Protein AF-X1BPR6-F1 (afdb_monomer_lite)

Secondary structure (DSSP, 8-state):
---HHHHHHHHHHHHHHS-HHHHHHHHHHHHHHHHHHHH-S-HHHHHHHHHHHHHTTHHHHHHTT-HHHHHHHHHHHH-TT--GGGT-

Organism: NCBI:txid412755

InterPro domains:
  IPR042518 Precorrin-2 dehydrogenase, C-terminal helical domain [G3DSA:1.10.8.610] (3-76)

Structure (mmCIF, N/CA/C/O backbone):
data_AF-X1BPR6-F1
#
_entry.id   AF-X1BPR6-F1
#
loop_
_atom_site.group_PDB
_atom_site.id
_atom_site.type_symbol
_atom_site.label_atom_id
_atom_site.label_alt_id
_atom_site.label_comp_id
_atom_site.label_asym_id
_atom_site.label_entity_id
_atom_site.label_seq_id
_atom_site.pdbx_PDB_ins_code
_atom_site.Cartn_x
_atom_site.Cartn_y
_atom_site.Cartn_z
_atom_site.occupancy
_atom_site.B_iso_or_equiv
_atom_site.auth_seq_id
_atom_site.auth_comp_id
_atom_site.auth_asym_id
_atom_site.auth_atom_id
_atom_site.pdbx_PDB_model_num
ATOM 1 N N . GLY A 1 1 ? 13.071 11.372 2.122 1.00 46.06 1 GLY A N 1
ATOM 2 C CA . GLY A 1 1 ? 12.175 12.524 1.855 1.00 46.06 1 GLY A CA 1
ATOM 3 C C . GLY A 1 1 ? 11.274 12.184 0.682 1.00 46.06 1 GLY A C 1
ATOM 4 O O . GLY A 1 1 ? 11.705 11.429 -0.167 1.00 46.06 1 GLY A O 1
ATOM 5 N N 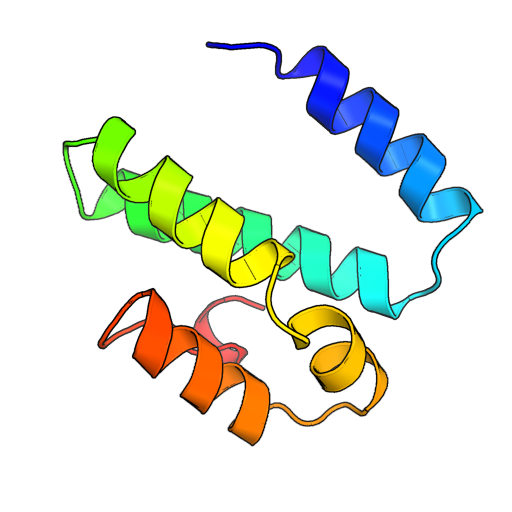. LYS A 1 2 ? 10.008 12.593 0.581 1.00 36.47 2 LYS A N 1
ATOM 6 C CA . LYS A 1 2 ? 9.299 13.759 1.127 1.00 36.47 2 LYS A CA 1
ATOM 7 C C . LYS A 1 2 ? 8.118 13.309 2.017 1.00 36.47 2 LYS A C 1
ATOM 9 O O . LYS A 1 2 ? 7.328 12.469 1.609 1.00 36.47 2 LYS A O 1
ATOM 14 N N . SER A 1 3 ? 8.063 13.851 3.233 1.00 35.53 3 SER A N 1
ATOM 15 C CA . SER A 1 3 ? 6.960 13.797 4.217 1.00 35.53 3 SER A CA 1
ATOM 16 C C . SER A 1 3 ? 6.525 12.434 4.809 1.00 35.53 3 SER A C 1
ATOM 18 O O . SER A 1 3 ? 5.358 12.059 4.702 1.00 35.53 3 SER A O 1
ATOM 20 N N . PRO A 1 4 ? 7.402 11.722 5.551 1.00 48.31 4 PRO A N 1
ATOM 21 C CA . PRO A 1 4 ? 7.009 10.558 6.364 1.00 48.31 4 PRO A CA 1
ATOM 22 C C . PRO A 1 4 ? 5.945 10.875 7.437 1.00 48.31 4 PRO A C 1
ATOM 24 O O . PRO A 1 4 ? 5.137 10.013 7.775 1.00 48.31 4 PRO A O 1
ATOM 27 N N . ALA A 1 5 ? 5.886 12.119 7.923 1.00 44.81 5 ALA A N 1
ATOM 28 C CA . ALA A 1 5 ? 4.866 12.571 8.871 1.00 44.81 5 ALA A CA 1
ATOM 29 C C . ALA A 1 5 ? 3.450 12.597 8.262 1.00 44.81 5 ALA A C 1
ATOM 31 O O . ALA A 1 5 ? 2.481 12.290 8.950 1.00 44.81 5 ALA A O 1
ATOM 32 N N . LEU A 1 6 ? 3.332 12.889 6.962 1.00 36.69 6 LEU A N 1
ATOM 33 C CA . LEU A 1 6 ? 2.048 12.984 6.259 1.00 36.69 6 LEU A CA 1
ATOM 34 C C . LEU A 1 6 ? 1.479 11.594 5.948 1.00 36.69 6 LEU A C 1
ATOM 36 O O . LEU A 1 6 ? 0.284 11.372 6.098 1.00 36.69 6 LEU A O 1
ATOM 40 N N . ALA A 1 7 ? 2.348 10.625 5.644 1.00 50.47 7 ALA A N 1
ATOM 41 C CA . ALA A 1 7 ? 1.967 9.218 5.518 1.00 50.47 7 ALA A CA 1
ATOM 42 C C . ALA A 1 7 ? 1.441 8.641 6.843 1.00 50.47 7 ALA A C 1
ATOM 44 O O . ALA A 1 7 ? 0.467 7.896 6.843 1.00 50.47 7 ALA A O 1
ATOM 45 N N . LYS A 1 8 ? 2.047 9.017 7.978 1.00 52.12 8 LYS A N 1
ATOM 46 C CA . LYS A 1 8 ? 1.599 8.589 9.312 1.00 52.12 8 LYS A CA 1
ATOM 47 C C . LYS A 1 8 ? 0.251 9.211 9.693 1.00 52.12 8 LYS A C 1
ATOM 49 O O . LYS A 1 8 ? -0.611 8.518 10.219 1.00 52.12 8 LYS A O 1
ATOM 54 N N . HIS A 1 9 ? 0.061 10.494 9.390 1.00 51.31 9 HIS A N 1
ATOM 55 C CA . HIS A 1 9 ? -1.178 11.213 9.693 1.00 51.31 9 HIS A CA 1
ATOM 56 C C . HIS A 1 9 ? -2.349 10.753 8.811 1.00 51.31 9 HIS A C 1
ATOM 58 O O . HIS A 1 9 ? -3.469 10.597 9.292 1.00 51.31 9 HIS A O 1
ATOM 64 N N . LEU A 1 10 ? -2.078 10.476 7.530 1.00 56.38 10 LEU A N 1
ATOM 65 C CA . LEU A 1 10 ? -3.057 9.896 6.617 1.00 56.38 10 LEU A CA 1
ATOM 66 C C . LEU A 1 10 ? -3.404 8.468 7.046 1.00 56.38 10 LEU A C 1
ATOM 68 O O . LEU A 1 10 ? -4.576 8.142 7.131 1.00 56.38 10 LEU A O 1
ATOM 72 N N . ARG A 1 11 ? -2.407 7.657 7.416 1.00 55.78 11 ARG A N 1
ATOM 73 C CA . ARG A 1 11 ? -2.606 6.298 7.930 1.00 55.78 11 ARG A CA 1
ATOM 74 C C . ARG A 1 11 ? -3.546 6.259 9.139 1.00 55.78 11 ARG A C 1
ATOM 76 O O . ARG A 1 11 ? -4.499 5.501 9.103 1.00 55.78 11 ARG A O 1
ATOM 83 N N . GLN A 1 12 ? -3.347 7.118 10.137 1.00 57.88 12 GLN A N 1
ATOM 84 C CA . GLN A 1 12 ? -4.214 7.140 11.322 1.00 57.88 12 GLN A CA 1
ATOM 85 C C . GLN A 1 12 ? -5.639 7.620 11.019 1.00 57.88 12 GLN A C 1
ATOM 87 O O . GLN A 1 12 ? -6.592 7.069 11.554 1.00 57.88 12 GLN A O 1
ATOM 92 N N . LYS A 1 13 ? -5.810 8.621 10.143 1.00 56.78 13 LYS A N 1
ATOM 93 C CA . LYS A 1 13 ? -7.152 9.039 9.697 1.00 56.78 13 LYS A CA 1
ATOM 94 C C . LYS A 1 13 ? -7.844 7.968 8.855 1.00 56.78 13 LYS A C 1
ATOM 96 O O . LYS A 1 13 ? -9.060 7.828 8.945 1.00 56.78 13 LYS A O 1
ATOM 101 N N . LEU A 1 14 ? -7.075 7.236 8.051 1.00 57.38 14 LEU A N 1
ATOM 102 C CA . LEU A 1 14 ? -7.567 6.134 7.238 1.00 57.38 14 LEU A CA 1
ATOM 103 C C . LEU A 1 14 ? -7.950 4.935 8.113 1.00 57.38 14 LEU A C 1
ATOM 105 O O . LEU A 1 14 ? -9.013 4.383 7.910 1.00 57.38 14 LEU A O 1
ATOM 109 N N . GLU A 1 15 ? -7.160 4.580 9.129 1.00 59.50 15 GLU A N 1
ATOM 110 C CA . GLU A 1 15 ? -7.460 3.478 10.062 1.00 59.50 15 GLU A CA 1
ATOM 111 C C . GLU A 1 15 ? -8.786 3.682 10.824 1.00 59.50 15 GLU A C 1
ATOM 113 O O . GLU A 1 15 ? -9.445 2.710 11.178 1.00 59.50 15 GLU A O 1
ATOM 118 N N . THR A 1 16 ? -9.208 4.930 11.052 1.00 60.66 16 THR A N 1
ATOM 119 C CA . THR A 1 16 ? -10.491 5.235 11.711 1.00 60.66 16 THR A CA 1
ATOM 120 C C . THR A 1 16 ? -11.680 5.269 10.741 1.00 60.66 16 THR A C 1
ATOM 122 O O . THR A 1 16 ? -12.812 5.060 11.167 1.00 60.66 16 THR A O 1
ATOM 125 N N . GLN A 1 17 ? -11.455 5.564 9.454 1.00 59.19 17 GLN A N 1
ATOM 126 C CA . GLN A 1 17 ? -12.521 5.675 8.441 1.00 59.19 17 GLN A CA 1
ATOM 127 C C . GLN A 1 17 ? -12.648 4.454 7.527 1.00 59.19 17 GLN A C 1
ATOM 129 O O . GLN A 1 17 ? -13.701 4.253 6.930 1.00 59.19 17 GLN A O 1
ATOM 134 N N . PHE A 1 18 ? -11.596 3.656 7.402 1.00 61.66 18 PHE A N 1
ATOM 135 C CA . PHE A 1 18 ? -11.499 2.565 6.453 1.00 61.66 18 PHE A CA 1
ATOM 136 C C . PHE A 1 18 ? -11.156 1.279 7.206 1.00 61.66 18 PHE A C 1
ATOM 138 O O . PHE A 1 18 ? -10.291 1.276 8.080 1.00 61.66 18 PHE A O 1
ATOM 145 N N . GLY A 1 19 ? -11.890 0.205 6.915 1.00 68.00 19 GLY A N 1
ATOM 146 C CA . GLY A 1 19 ? -11.913 -1.019 7.707 1.00 68.00 19 GLY A CA 1
ATOM 147 C C . GLY A 1 19 ? -10.626 -1.842 7.644 1.00 68.00 19 GLY A C 1
ATOM 148 O O . GLY A 1 19 ? -9.557 -1.387 7.231 1.00 68.00 19 GLY A O 1
ATOM 149 N N . ARG A 1 20 ? -10.728 -3.114 8.053 1.00 72.88 20 ARG A N 1
ATOM 150 C CA . ARG A 1 20 ? -9.595 -4.060 8.076 1.00 72.88 20 ARG A CA 1
ATOM 151 C C . ARG A 1 20 ? -8.894 -4.183 6.717 1.00 72.88 20 ARG A C 1
ATOM 153 O O . ARG A 1 20 ? -7.680 -4.372 6.695 1.00 72.88 20 ARG A O 1
ATOM 160 N N . GLU A 1 21 ? -9.613 -3.994 5.610 1.00 75.06 21 GLU A N 1
ATOM 161 C CA . GLU A 1 21 ? -9.041 -3.989 4.259 1.00 75.06 21 GLU A CA 1
ATOM 162 C C . GLU A 1 21 ? -7.952 -2.923 4.058 1.00 75.06 21 GLU A C 1
ATOM 164 O O . GLU A 1 21 ? -6.971 -3.156 3.352 1.00 75.06 21 GLU A O 1
ATOM 169 N N . TYR A 1 22 ? -8.065 -1.769 4.719 1.00 74.44 22 TYR A N 1
ATOM 170 C CA . TYR A 1 22 ? -7.066 -0.709 4.607 1.00 74.44 22 TYR A CA 1
ATOM 171 C C . TYR A 1 22 ? -5.785 -1.043 5.365 1.00 74.44 22 TYR A C 1
ATOM 173 O O . TYR A 1 22 ? -4.692 -0.688 4.917 1.00 74.44 22 TYR A O 1
ATOM 181 N N . ALA A 1 23 ? -5.901 -1.744 6.495 1.00 77.06 23 ALA A N 1
ATOM 182 C CA . ALA A 1 23 ? -4.747 -2.214 7.250 1.00 77.06 23 ALA A CA 1
ATOM 183 C C . ALA A 1 23 ? -3.926 -3.223 6.429 1.00 77.06 23 ALA A C 1
ATOM 185 O O . ALA A 1 23 ? -2.707 -3.073 6.324 1.00 77.06 23 ALA A O 1
ATOM 186 N N . GLU A 1 24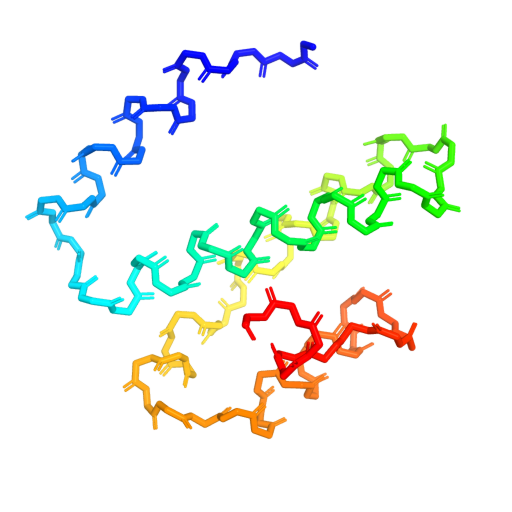 ? -4.591 -4.187 5.784 1.00 79.50 24 GLU A N 1
ATOM 187 C CA . GLU A 1 24 ? -3.941 -5.140 4.873 1.00 79.50 24 GLU A CA 1
ATOM 188 C C . GLU A 1 24 ? -3.314 -4.438 3.665 1.00 79.50 24 GLU A C 1
ATOM 190 O O . GLU A 1 24 ? -2.159 -4.696 3.322 1.00 79.50 24 GLU A O 1
ATOM 195 N N . PHE A 1 25 ? -4.019 -3.475 3.066 1.00 78.88 25 PHE A N 1
ATOM 196 C CA . PHE A 1 25 ? -3.472 -2.676 1.972 1.00 78.88 25 PHE A CA 1
ATOM 197 C C . PHE A 1 25 ? -2.210 -1.903 2.379 1.00 78.88 25 PHE A C 1
ATOM 199 O O . PHE A 1 25 ? -1.222 -1.876 1.643 1.00 78.88 25 PHE A O 1
ATOM 206 N N . LEU A 1 26 ? -2.202 -1.292 3.566 1.00 76.69 26 LEU A N 1
ATOM 207 C CA . LEU A 1 26 ? -1.045 -0.559 4.084 1.00 76.69 26 LEU A CA 1
ATOM 208 C C . LEU A 1 26 ? 0.151 -1.476 4.361 1.00 76.69 26 LEU A C 1
ATOM 210 O O . LEU A 1 26 ? 1.289 -1.076 4.094 1.00 76.69 26 LEU A O 1
ATOM 214 N N . LEU A 1 27 ? -0.088 -2.684 4.883 1.00 79.88 27 LEU A N 1
ATOM 215 C CA . LEU A 1 27 ? 0.948 -3.704 5.067 1.00 79.88 27 LEU A CA 1
ATOM 216 C C . LEU A 1 27 ? 1.552 -4.105 3.720 1.00 79.88 27 LEU A C 1
ATOM 218 O O . LEU A 1 27 ? 2.771 -4.012 3.546 1.00 79.88 27 LEU A O 1
ATOM 222 N N . LEU A 1 28 ? 0.695 -4.420 2.746 1.00 80.81 28 LEU A N 1
ATOM 223 C CA . LEU A 1 28 ? 1.097 -4.773 1.389 1.00 80.81 28 LEU A CA 1
ATOM 224 C C . LEU A 1 28 ? 1.948 -3.665 0.752 1.00 80.81 28 LEU A C 1
ATOM 226 O O . LEU A 1 28 ? 3.049 -3.912 0.265 1.00 80.81 28 LEU A O 1
ATOM 230 N N . MET A 1 29 ? 1.485 -2.415 0.813 1.00 76.94 29 MET A N 1
ATOM 231 C CA . MET A 1 29 ? 2.206 -1.253 0.282 1.00 76.94 29 MET A CA 1
ATOM 232 C C . MET A 1 29 ? 3.568 -1.051 0.957 1.00 76.94 29 MET A C 1
ATOM 234 O O . MET A 1 29 ? 4.547 -0.688 0.297 1.00 76.94 29 MET A O 1
ATOM 238 N N . GLY A 1 30 ? 3.656 -1.305 2.266 1.00 77.25 30 GLY A N 1
ATOM 239 C CA . GLY A 1 30 ? 4.911 -1.273 3.015 1.00 77.25 30 GLY A CA 1
ATOM 240 C C . GLY A 1 30 ? 5.910 -2.325 2.532 1.00 77.25 30 GLY A C 1
ATOM 241 O O . GLY A 1 30 ? 7.079 -2.002 2.292 1.00 77.25 30 GLY A O 1
ATOM 242 N N . ALA A 1 31 ? 5.446 -3.559 2.334 1.00 82.31 31 ALA A N 1
ATOM 243 C CA . ALA A 1 31 ? 6.261 -4.664 1.841 1.00 82.31 31 ALA A CA 1
ATOM 244 C C . ALA A 1 31 ? 6.732 -4.434 0.398 1.00 82.31 31 ALA A C 1
ATOM 246 O O . ALA A 1 31 ? 7.927 -4.559 0.114 1.00 82.31 31 ALA A O 1
ATOM 247 N N . ILE A 1 32 ? 5.829 -3.993 -0.490 1.00 77.69 32 ILE A N 1
ATOM 248 C CA . ILE A 1 32 ? 6.149 -3.631 -1.880 1.00 77.69 32 ILE A CA 1
ATOM 249 C C . ILE A 1 32 ? 7.246 -2.575 -1.894 1.00 77.69 32 ILE A C 1
ATOM 251 O O . ILE A 1 32 ? 8.250 -2.742 -2.579 1.00 77.69 32 ILE A O 1
ATOM 255 N N . ARG A 1 33 ? 7.097 -1.509 -1.099 1.00 74.56 33 ARG A N 1
ATOM 256 C CA . ARG A 1 33 ? 8.084 -0.426 -1.025 1.00 74.56 33 ARG A CA 1
ATOM 257 C C . ARG A 1 33 ? 9.455 -0.930 -0.599 1.00 74.56 33 ARG A C 1
ATOM 259 O O . ARG A 1 33 ? 10.449 -0.497 -1.175 1.00 74.56 33 ARG A O 1
ATOM 266 N N . LYS A 1 34 ? 9.514 -1.823 0.389 1.00 75.69 34 LYS A N 1
ATOM 267 C CA . LYS A 1 34 ? 10.770 -2.403 0.873 1.00 75.69 34 LYS A CA 1
ATOM 268 C C . LYS A 1 34 ? 11.437 -3.257 -0.211 1.00 75.69 34 LYS A C 1
ATOM 270 O O . LYS A 1 34 ? 12.623 -3.076 -0.462 1.00 75.69 34 LYS A O 1
ATOM 275 N N . LYS A 1 35 ? 10.666 -4.104 -0.903 1.00 76.81 35 LYS A N 1
ATOM 276 C CA . LYS A 1 35 ? 11.152 -4.942 -2.013 1.00 76.81 35 LYS A CA 1
ATOM 277 C C . LYS A 1 35 ? 11.639 -4.096 -3.194 1.00 76.81 35 LYS A C 1
ATOM 279 O O . LYS A 1 35 ? 12.729 -4.337 -3.702 1.00 76.81 35 LYS A O 1
ATOM 284 N N . LEU A 1 36 ? 10.890 -3.054 -3.557 1.00 73.75 36 LEU A N 1
ATOM 285 C CA . LEU A 1 36 ? 11.260 -2.116 -4.618 1.00 73.75 36 LEU A CA 1
ATOM 286 C C . LEU A 1 36 ? 12.549 -1.354 -4.306 1.00 73.75 36 LEU A C 1
ATOM 288 O O . LEU A 1 36 ? 13.446 -1.318 -5.140 1.00 73.75 36 LEU A O 1
ATOM 292 N N . LEU A 1 37 ? 12.663 -0.795 -3.095 1.00 71.56 37 LEU A N 1
ATOM 293 C CA . LEU A 1 37 ? 13.874 -0.103 -2.635 1.00 71.56 37 LEU A CA 1
ATOM 294 C C . LEU A 1 37 ? 15.105 -1.016 -2.636 1.00 71.56 37 LEU A C 1
ATOM 296 O O . LEU A 1 37 ? 16.212 -0.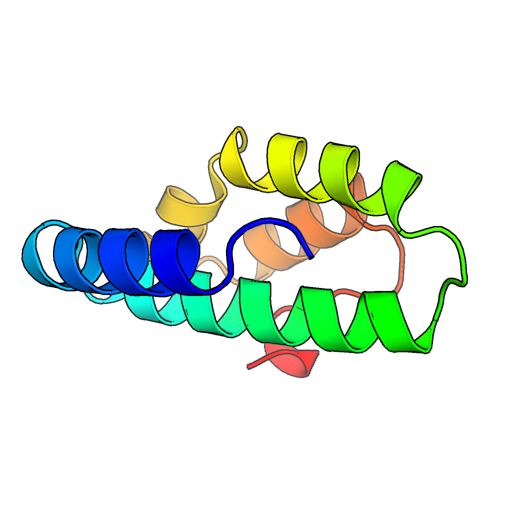535 -2.846 1.00 71.56 37 LEU A O 1
ATOM 300 N N . SER A 1 38 ? 14.920 -2.315 -2.386 1.00 73.06 38 SER A N 1
ATOM 301 C CA . SER A 1 38 ? 16.006 -3.295 -2.446 1.00 73.06 38 SER A CA 1
ATOM 302 C C . SER A 1 38 ? 16.389 -3.702 -3.870 1.00 73.06 38 SER A C 1
ATOM 304 O O . SER A 1 38 ? 17.526 -4.116 -4.068 1.00 73.06 38 SER A O 1
ATOM 306 N N . GLN A 1 39 ? 15.480 -3.619 -4.848 1.00 66.12 39 GLN A N 1
ATOM 307 C CA . GLN A 1 39 ? 15.737 -4.092 -6.214 1.00 66.12 39 GLN A CA 1
ATOM 308 C C . GLN A 1 39 ? 16.112 -3.001 -7.218 1.00 66.12 39 GLN A C 1
ATOM 310 O O . GLN A 1 39 ? 16.784 -3.314 -8.197 1.00 66.12 39 GLN A O 1
ATOM 315 N N . ALA A 1 40 ? 15.697 -1.749 -7.023 1.00 56.78 40 ALA A N 1
ATOM 316 C CA . ALA A 1 40 ? 15.892 -0.713 -8.030 1.00 56.78 40 ALA A CA 1
ATOM 317 C C . ALA A 1 40 ? 16.405 0.604 -7.429 1.00 56.78 40 ALA A C 1
ATOM 319 O O . ALA A 1 40 ? 15.900 1.118 -6.433 1.00 56.78 40 ALA A O 1
ATOM 320 N N . HIS A 1 41 ? 17.437 1.149 -8.075 1.00 55.31 41 HIS A N 1
A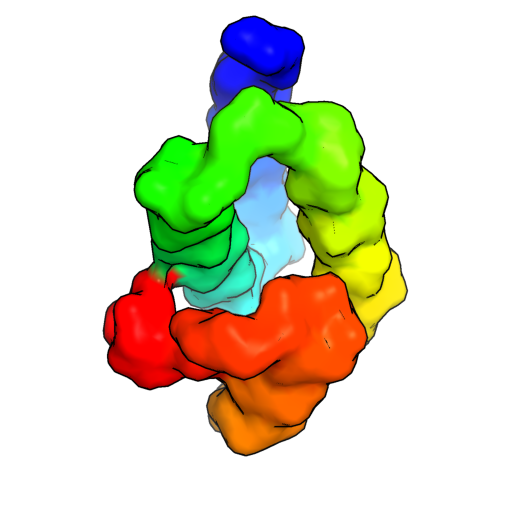TOM 321 C CA . HIS A 1 41 ? 18.167 2.356 -7.674 1.00 55.31 41 HIS A CA 1
ATOM 322 C C . HIS A 1 41 ? 17.455 3.662 -8.099 1.00 55.31 41 HIS A C 1
ATOM 324 O O . HIS A 1 41 ? 17.989 4.748 -7.895 1.00 55.31 41 HIS A O 1
ATOM 330 N N . GLU A 1 42 ? 16.244 3.576 -8.673 1.00 58.66 42 GLU A N 1
ATOM 331 C CA . GLU A 1 42 ? 15.528 4.701 -9.295 1.00 58.66 42 GLU A CA 1
ATOM 332 C C . GLU A 1 42 ? 14.184 5.012 -8.600 1.00 58.66 42 GLU A C 1
ATOM 334 O O . GLU A 1 42 ? 13.114 4.576 -9.036 1.00 58.66 42 GLU A O 1
ATOM 339 N N . PRO A 1 43 ? 14.193 5.815 -7.520 1.00 57.69 43 PRO A N 1
ATOM 340 C CA . PRO A 1 43 ? 13.002 6.110 -6.719 1.00 57.69 43 PRO A CA 1
ATOM 341 C C . PRO A 1 43 ? 11.895 6.889 -7.457 1.00 57.69 43 PRO A C 1
ATOM 343 O O . PRO A 1 43 ? 10.769 6.960 -6.954 1.00 57.69 43 PRO A O 1
ATOM 346 N N . GLU A 1 44 ? 12.176 7.481 -8.623 1.00 61.19 44 GLU A N 1
ATOM 347 C CA . GLU A 1 44 ? 11.192 8.244 -9.403 1.00 61.19 44 GLU A CA 1
ATOM 348 C C . GLU A 1 44 ? 10.228 7.355 -10.196 1.00 61.19 44 GLU A C 1
ATOM 350 O O . GLU A 1 44 ? 9.017 7.585 -10.140 1.00 61.19 44 GLU A O 1
ATOM 355 N N . ALA A 1 45 ? 10.714 6.283 -10.831 1.00 62.09 45 ALA A N 1
ATOM 356 C CA . ALA A 1 45 ? 9.869 5.343 -11.577 1.00 62.09 45 ALA A CA 1
ATOM 357 C C . ALA A 1 45 ? 8.832 4.652 -10.669 1.00 62.09 45 ALA A C 1
ATOM 359 O O . ALA A 1 45 ? 7.714 4.333 -11.075 1.00 62.09 45 ALA A O 1
ATOM 360 N N . HIS A 1 46 ? 9.174 4.472 -9.395 1.00 66.38 46 HIS A N 1
ATOM 361 C CA . HIS A 1 46 ? 8.364 3.752 -8.416 1.00 66.38 46 HIS A CA 1
ATOM 362 C C . HIS A 1 46 ? 7.124 4.528 -7.977 1.00 66.38 46 HIS A C 1
ATOM 364 O O . HIS A 1 46 ? 6.071 3.933 -7.754 1.00 66.38 46 HIS A O 1
ATOM 370 N N . LYS A 1 47 ? 7.209 5.863 -7.893 1.00 66.88 47 LYS A N 1
ATOM 371 C CA . LYS A 1 47 ? 6.054 6.704 -7.543 1.00 66.88 47 LYS A CA 1
ATOM 372 C C . LYS A 1 47 ? 4.901 6.539 -8.528 1.00 66.88 47 LYS A C 1
ATOM 374 O O . LYS A 1 47 ? 3.755 6.479 -8.093 1.00 66.88 47 LYS A O 1
ATOM 379 N N . GLY A 1 48 ? 5.202 6.445 -9.825 1.00 70.44 48 GLY A N 1
ATOM 380 C CA . GLY A 1 48 ? 4.187 6.238 -10.859 1.00 70.44 48 GLY A CA 1
ATOM 381 C C . GLY A 1 48 ? 3.470 4.895 -10.708 1.00 70.44 48 GLY A C 1
ATOM 382 O O . GLY A 1 48 ? 2.247 4.834 -10.811 1.00 70.44 48 GLY A O 1
ATOM 383 N N . LEU A 1 49 ? 4.218 3.837 -10.384 1.00 75.62 49 LEU A N 1
ATOM 384 C CA . LEU A 1 49 ? 3.664 2.503 -10.141 1.00 75.62 49 LEU A CA 1
ATOM 385 C C . LEU A 1 49 ? 2.761 2.468 -8.905 1.00 75.62 49 LEU A C 1
ATOM 387 O O . LEU A 1 49 ? 1.655 1.939 -8.966 1.00 75.62 49 LEU A O 1
ATOM 391 N N . PHE A 1 50 ? 3.194 3.088 -7.803 1.00 71.62 50 PHE A N 1
ATOM 392 C CA . PHE A 1 50 ? 2.373 3.204 -6.597 1.00 71.62 50 PHE A CA 1
ATOM 393 C C . PHE A 1 50 ? 1.088 3.986 -6.845 1.00 71.62 50 PHE A C 1
ATOM 395 O O . PHE A 1 50 ? 0.030 3.573 -6.380 1.00 71.62 50 PHE A O 1
ATOM 402 N N . ASN A 1 51 ? 1.163 5.087 -7.596 1.00 69.81 51 ASN A N 1
ATOM 403 C CA . ASN A 1 51 ? -0.024 5.867 -7.917 1.00 69.81 51 ASN A CA 1
ATOM 404 C C . ASN A 1 51 ? -1.008 5.057 -8.769 1.00 69.81 51 ASN A C 1
ATOM 406 O O . ASN A 1 51 ? -2.190 5.050 -8.459 1.00 69.81 51 ASN A O 1
ATOM 410 N N . LYS A 1 52 ? -0.525 4.299 -9.767 1.00 79.06 52 LYS A N 1
ATOM 411 C CA . LYS A 1 52 ? -1.364 3.371 -10.546 1.00 79.06 52 LYS A CA 1
ATOM 412 C C . LYS A 1 52 ? -2.015 2.291 -9.682 1.00 79.06 52 LYS A C 1
ATOM 414 O O . LYS A 1 52 ? -3.157 1.929 -9.930 1.00 79.06 52 LYS A O 1
ATOM 419 N N . LEU A 1 53 ? -1.307 1.778 -8.677 1.00 77.38 53 LEU A N 1
ATOM 420 C CA . LEU A 1 53 ? -1.833 0.788 -7.733 1.00 77.38 53 LEU A CA 1
ATOM 421 C C . LEU A 1 53 ? -2.945 1.350 -6.847 1.00 77.38 53 LEU A C 1
ATOM 423 O O . LEU A 1 53 ? -3.946 0.676 -6.642 1.00 77.38 53 LEU A O 1
ATOM 427 N N . ILE A 1 54 ? -2.773 2.573 -6.344 1.00 71.25 54 ILE A N 1
ATOM 428 C CA . ILE A 1 54 ? -3.779 3.264 -5.523 1.00 71.25 54 ILE A CA 1
ATOM 429 C C . ILE A 1 54 ? -5.003 3.642 -6.364 1.00 71.25 54 ILE A C 1
ATOM 431 O O . ILE A 1 54 ? -6.125 3.535 -5.885 1.00 71.25 54 ILE A O 1
ATOM 435 N N . ASP A 1 55 ? -4.781 4.064 -7.610 1.00 75.50 55 ASP A N 1
ATOM 436 C CA . ASP A 1 55 ? -5.839 4.373 -8.580 1.00 75.50 55 ASP A CA 1
ATOM 437 C C . ASP A 1 55 ? -6.576 3.105 -9.058 1.00 75.50 55 ASP A C 1
ATOM 439 O O . ASP A 1 55 ? -7.706 3.151 -9.536 1.00 75.50 55 ASP A O 1
ATOM 443 N N . SER A 1 56 ? -5.952 1.939 -8.881 1.00 77.00 56 SER A N 1
ATOM 444 C CA . SER A 1 56 ? -6.561 0.647 -9.175 1.00 77.00 56 SER A CA 1
ATOM 445 C C . SER A 1 56 ? -7.512 0.188 -8.067 1.00 77.00 56 SER A C 1
ATOM 447 O O . SER A 1 56 ? -7.382 0.535 -6.897 1.00 77.00 56 SER A O 1
ATOM 449 N N . ASN A 1 57 ? -8.423 -0.724 -8.413 1.00 80.31 57 ASN A N 1
ATOM 450 C CA . ASN A 1 57 ? -9.405 -1.322 -7.497 1.00 80.31 57 ASN A CA 1
ATOM 451 C C . ASN A 1 57 ? -8.807 -2.300 -6.451 1.00 80.31 57 ASN A C 1
ATOM 453 O O . ASN A 1 57 ? -9.500 -3.190 -5.961 1.00 80.31 57 ASN A O 1
ATOM 457 N N . ILE A 1 58 ? -7.530 -2.158 -6.074 1.00 80.62 58 ILE A N 1
ATOM 458 C CA . ILE A 1 58 ? -6.838 -3.098 -5.178 1.00 80.62 58 ILE A CA 1
ATOM 459 C C . ILE A 1 58 ? -7.475 -3.181 -3.787 1.00 80.62 58 ILE A C 1
ATOM 461 O O . ILE A 1 58 ? -7.557 -4.262 -3.216 1.00 80.62 58 ILE A O 1
ATOM 465 N N . LEU A 1 59 ? -8.000 -2.068 -3.273 1.00 77.62 59 LEU A N 1
ATOM 466 C CA . LEU A 1 59 ? -8.740 -2.030 -2.009 1.00 77.62 59 LEU A CA 1
ATOM 467 C C . LEU A 1 59 ? -9.982 -2.924 -2.037 1.00 77.62 59 LEU A C 1
ATOM 469 O O . LEU A 1 59 ? -10.252 -3.643 -1.079 1.00 77.62 59 LEU A O 1
ATOM 473 N N . ASN A 1 60 ? -10.696 -2.922 -3.161 1.00 82.25 60 ASN A N 1
ATOM 474 C CA . ASN A 1 60 ? -11.890 -3.733 -3.357 1.00 82.25 60 ASN A CA 1
ATOM 475 C C . ASN A 1 60 ? -11.531 -5.225 -3.457 1.00 82.25 60 ASN A C 1
ATOM 477 O O . ASN A 1 60 ? -12.214 -6.077 -2.899 1.00 82.25 60 ASN A O 1
ATOM 481 N N . LEU A 1 61 ? -10.401 -5.543 -4.098 1.00 84.50 61 LEU A N 1
ATOM 482 C CA . LEU A 1 61 ? -9.882 -6.912 -4.174 1.00 84.50 61 LEU A CA 1
ATOM 483 C C . LEU A 1 61 ? -9.438 -7.449 -2.806 1.00 84.50 61 LEU A C 1
ATOM 485 O O . LEU A 1 61 ? -9.712 -8.608 -2.495 1.00 84.50 61 LEU A O 1
ATOM 489 N N . ILE A 1 62 ? -8.792 -6.610 -1.986 1.00 82.62 62 ILE A N 1
ATOM 490 C CA . ILE A 1 62 ? -8.400 -6.947 -0.608 1.00 82.62 62 ILE A CA 1
ATOM 491 C C . ILE A 1 62 ? -9.641 -7.163 0.252 1.00 82.62 62 ILE A C 1
ATOM 493 O O . ILE A 1 62 ? -9.735 -8.177 0.936 1.00 82.62 62 ILE A O 1
ATOM 497 N N . HIS A 1 63 ? -10.624 -6.267 0.161 1.00 81.88 63 HIS A N 1
ATOM 498 C CA . HIS A 1 63 ? -11.893 -6.422 0.865 1.00 81.88 63 HIS A CA 1
ATOM 499 C C . HIS A 1 63 ? -12.629 -7.708 0.455 1.00 81.88 63 HIS A C 1
ATOM 501 O O . HIS A 1 63 ? -13.154 -8.425 1.303 1.00 81.88 63 HIS A O 1
ATOM 507 N N . ALA A 1 64 ? -12.608 -8.049 -0.836 1.00 85.19 64 ALA A N 1
ATOM 508 C CA . ALA A 1 64 ? -13.171 -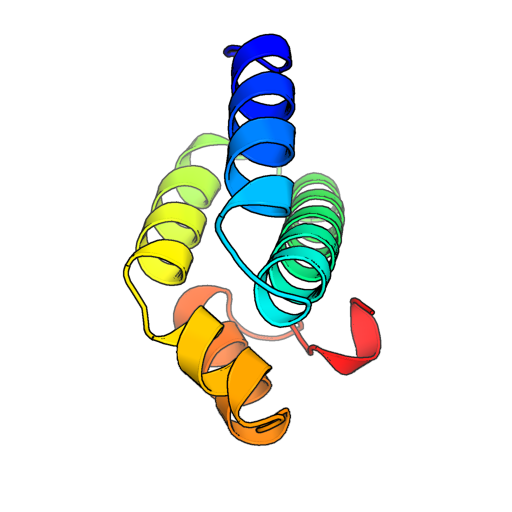9.291 -1.358 1.00 85.19 64 ALA A CA 1
ATOM 509 C C . ALA A 1 64 ? -12.322 -10.543 -1.049 1.00 85.19 64 ALA A C 1
ATOM 511 O O . ALA A 1 64 ? -12.732 -11.651 -1.394 1.00 85.19 64 ALA A O 1
ATOM 512 N N . GLY A 1 65 ? -11.133 -10.395 -0.451 1.00 81.94 65 GLY A N 1
ATOM 513 C CA . GLY A 1 65 ? -10.212 -11.498 -0.162 1.00 81.94 65 GLY A CA 1
ATOM 514 C C . GLY A 1 65 ? -9.651 -12.194 -1.408 1.00 81.94 65 GLY A C 1
ATOM 515 O O . GLY A 1 65 ? -9.146 -13.315 -1.316 1.00 81.94 65 GLY A O 1
ATOM 516 N N . LYS A 1 66 ? -9.731 -11.559 -2.585 1.00 86.12 66 LYS A N 1
ATOM 517 C CA . LYS A 1 66 ? -9.346 -12.151 -3.874 1.00 86.12 66 LYS A CA 1
ATOM 518 C C . LYS A 1 66 ? -7.844 -12.040 -4.121 1.00 86.12 66 LYS A C 1
ATOM 520 O O . LYS A 1 66 ? -7.381 -11.255 -4.944 1.00 86.12 66 LYS A O 1
ATOM 525 N N . LYS A 1 67 ? -7.070 -12.854 -3.403 1.00 83.75 67 LYS A N 1
ATOM 526 C CA . LYS A 1 67 ? -5.596 -12.875 -3.475 1.00 83.75 67 LYS A CA 1
ATOM 527 C C . LYS A 1 67 ? -5.060 -13.092 -4.893 1.00 83.75 67 LYS A C 1
ATOM 529 O O . LYS A 1 67 ? -4.053 -12.492 -5.256 1.00 83.75 67 LYS A O 1
ATOM 534 N N . GLU A 1 68 ? -5.742 -13.896 -5.705 1.00 86.06 68 GLU A N 1
ATOM 535 C CA . GLU A 1 68 ? -5.355 -14.165 -7.097 1.00 86.06 68 GLU A CA 1
ATOM 536 C C . GLU A 1 68 ? -5.466 -12.923 -7.989 1.00 86.06 68 GLU A C 1
ATOM 538 O O . GLU A 1 68 ? -4.509 -12.578 -8.683 1.00 86.06 68 GLU A O 1
ATOM 543 N N . ASP A 1 69 ? -6.583 -12.195 -7.914 1.00 88.00 69 ASP A N 1
ATOM 544 C CA . ASP A 1 69 ? -6.749 -10.921 -8.619 1.00 88.00 69 ASP A CA 1
ATOM 545 C C . ASP A 1 69 ? -5.732 -9.879 -8.138 1.00 88.00 69 ASP A C 1
ATOM 547 O O . ASP A 1 69 ? -5.170 -9.139 -8.945 1.00 88.00 69 ASP A O 1
ATOM 551 N N . ILE A 1 70 ? -5.443 -9.844 -6.830 1.00 86.19 70 ILE A N 1
ATOM 552 C CA . ILE A 1 70 ? -4.407 -8.961 -6.280 1.00 86.19 70 ILE A CA 1
ATOM 553 C C . ILE A 1 70 ? -3.047 -9.311 -6.890 1.00 86.19 70 ILE A C 1
ATOM 555 O O . ILE A 1 70 ? -2.342 -8.417 -7.352 1.00 86.19 70 ILE A O 1
ATOM 559 N N . ASN A 1 71 ? -2.691 -10.596 -6.961 1.00 86.69 71 ASN A N 1
ATOM 560 C CA . ASN A 1 71 ? -1.458 -11.062 -7.598 1.00 86.69 71 ASN A CA 1
ATOM 561 C C . ASN A 1 71 ? -1.389 -10.674 -9.080 1.00 86.69 71 ASN A C 1
ATOM 563 O O . ASN A 1 71 ? -0.347 -10.204 -9.536 1.00 86.69 71 ASN A O 1
ATOM 567 N N . ALA A 1 72 ? -2.482 -10.834 -9.829 1.00 87.50 72 ALA A N 1
ATOM 568 C CA . ALA A 1 72 ? -2.544 -10.456 -11.239 1.00 87.50 72 ALA A CA 1
ATOM 569 C C . ALA A 1 72 ? -2.364 -8.941 -11.429 1.00 87.50 72 ALA A C 1
ATOM 571 O O . ALA A 1 72 ? -1.613 -8.501 -12.301 1.00 87.50 72 ALA A O 1
ATOM 572 N N . LEU A 1 73 ? -2.995 -8.138 -10.571 1.00 86.56 73 LEU A N 1
ATOM 573 C CA . LEU A 1 73 ? -2.895 -6.683 -10.598 1.00 86.56 73 LEU A CA 1
ATOM 574 C C . LEU A 1 73 ? -1.486 -6.202 -10.227 1.00 86.56 73 LEU A C 1
ATOM 576 O O . LEU A 1 73 ? -0.916 -5.354 -10.917 1.00 86.56 73 LEU A O 1
ATOM 580 N N . LEU A 1 74 ? -0.893 -6.791 -9.186 1.00 83.94 74 LEU A N 1
ATOM 581 C CA . LEU A 1 74 ? 0.497 -6.550 -8.797 1.00 83.94 74 LEU A CA 1
ATOM 582 C C . LEU A 1 74 ? 1.454 -6.923 -9.929 1.00 83.94 74 LEU A C 1
ATOM 584 O O . LEU A 1 74 ? 2.350 -6.144 -10.238 1.00 83.94 74 LEU A O 1
ATOM 588 N N . TYR A 1 75 ? 1.237 -8.059 -10.591 1.00 84.81 75 TYR A N 1
ATOM 589 C CA . TYR A 1 75 ? 2.047 -8.481 -11.729 1.00 84.81 75 TYR A CA 1
ATOM 590 C C . TYR A 1 75 ? 1.930 -7.516 -12.913 1.00 84.81 75 TYR A C 1
ATOM 592 O O . TYR A 1 75 ? 2.937 -7.170 -13.523 1.00 84.81 75 TYR A O 1
ATOM 600 N N . ASN A 1 76 ? 0.723 -7.043 -13.225 1.00 84.62 76 ASN A N 1
ATOM 601 C CA . ASN A 1 76 ? 0.501 -6.133 -14.347 1.00 84.62 76 ASN A CA 1
ATOM 602 C C . ASN A 1 76 ? 1.126 -4.746 -14.114 1.00 84.62 76 ASN A C 1
ATOM 604 O O . ASN A 1 76 ? 1.618 -4.118 -15.048 1.00 84.62 76 ASN A O 1
ATOM 608 N N . ILE A 1 77 ? 1.114 -4.259 -12.868 1.00 82.38 77 ILE A N 1
ATOM 609 C CA . ILE A 1 77 ? 1.609 -2.917 -12.534 1.00 82.38 77 ILE A CA 1
ATOM 610 C C . ILE A 1 77 ? 3.100 -2.944 -12.188 1.00 82.38 77 ILE A C 1
ATOM 612 O O . ILE A 1 77 ? 3.865 -2.140 -12.711 1.00 82.38 77 ILE A O 1
ATOM 616 N N . LEU A 1 78 ? 3.519 -3.842 -11.297 1.00 77.25 78 LEU A N 1
ATOM 617 C CA . LEU A 1 78 ? 4.880 -3.900 -10.753 1.00 77.25 78 LEU A CA 1
ATOM 618 C C . LEU A 1 78 ? 5.780 -4.899 -11.487 1.00 77.25 78 LEU A C 1
ATOM 620 O O . LEU A 1 78 ? 7.003 -4.823 -11.369 1.00 77.25 78 LEU A O 1
ATOM 624 N N . GLY A 1 79 ? 5.194 -5.833 -12.236 1.00 77.25 79 GLY A N 1
ATOM 625 C CA . GLY A 1 79 ? 5.914 -6.884 -12.941 1.00 77.25 79 GLY A CA 1
ATOM 626 C C . GLY A 1 79 ? 6.118 -8.160 -12.122 1.00 77.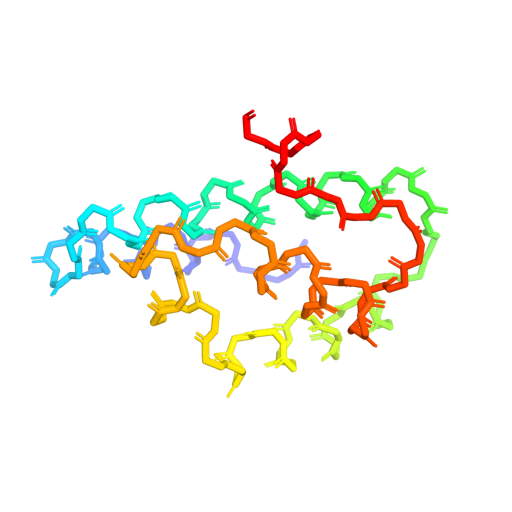25 79 GLY A C 1
ATOM 627 O O . GLY A 1 79 ? 5.553 -8.381 -11.046 1.00 77.25 79 GLY A O 1
ATOM 628 N N . LYS A 1 80 ? 6.963 -9.041 -12.660 1.00 73.31 80 LYS A N 1
ATOM 629 C CA . LYS A 1 80 ? 7.295 -10.339 -12.061 1.00 73.31 80 LYS A CA 1
ATOM 630 C C . LYS A 1 80 ? 7.955 -10.184 -10.683 1.00 73.31 80 LYS A C 1
ATOM 632 O O . LYS A 1 80 ? 8.908 -9.430 -10.530 1.00 73.31 80 LYS A O 1
ATOM 637 N N . GLY A 1 81 ? 7.474 -10.950 -9.700 1.00 69.31 81 GLY A N 1
ATOM 638 C CA . GLY A 1 81 ? 8.055 -11.025 -8.350 1.00 69.31 81 GLY A CA 1
ATOM 639 C C . GLY A 1 81 ? 7.252 -10.336 -7.241 1.00 69.31 81 GLY A C 1
ATOM 640 O O . GLY A 1 81 ? 7.637 -10.434 -6.076 1.00 69.31 81 GLY A O 1
ATOM 641 N N . TYR A 1 82 ? 6.131 -9.687 -7.559 1.00 75.25 82 TYR A N 1
ATOM 642 C CA . TYR A 1 82 ? 5.229 -9.095 -6.567 1.00 75.25 82 TYR A CA 1
ATOM 643 C C . TYR A 1 82 ? 4.002 -9.986 -6.382 1.00 75.25 82 TYR A C 1
ATOM 645 O O . TYR A 1 82 ? 3.072 -9.946 -7.180 1.00 75.25 82 TYR A O 1
ATOM 653 N N . ARG A 1 83 ? 4.033 -10.822 -5.339 1.00 77.31 83 ARG A N 1
ATOM 654 C CA . ARG A 1 83 ? 2.922 -11.691 -4.935 1.00 77.31 83 ARG A CA 1
ATOM 655 C C . ARG A 1 83 ? 2.490 -11.330 -3.525 1.00 77.31 83 ARG A C 1
ATOM 657 O O . ARG A 1 83 ? 3.339 -11.150 -2.661 1.00 77.31 83 ARG A O 1
ATOM 664 N N . PHE A 1 84 ? 1.189 -11.249 -3.305 1.00 75.69 84 PHE A N 1
ATOM 665 C CA . PHE A 1 84 ? 0.555 -10.961 -2.027 1.00 75.69 84 PHE A CA 1
ATOM 666 C C . PHE A 1 84 ? 1.072 -11.888 -0.920 1.00 75.69 84 PHE A C 1
ATOM 668 O O . PHE A 1 84 ? 1.488 -11.406 0.122 1.00 75.69 84 PHE A O 1
ATOM 675 N N . GLU A 1 85 ? 1.170 -13.191 -1.192 1.00 74.38 85 GLU A N 1
ATOM 676 C CA . GLU A 1 85 ? 1.686 -14.204 -0.251 1.00 74.38 85 GLU A CA 1
ATOM 677 C C . GLU A 1 85 ? 3.172 -14.043 0.099 1.00 74.38 85 GLU A C 1
ATOM 679 O O . GLU A 1 85 ? 3.620 -14.518 1.131 1.00 74.38 85 GLU A O 1
ATOM 684 N N . GLU A 1 86 ? 3.953 -13.389 -0.758 1.00 72.06 86 GLU A N 1
ATOM 685 C CA . GLU A 1 86 ? 5.375 -13.123 -0.501 1.00 72.06 86 GLU A CA 1
ATOM 686 C C . GLU A 1 86 ? 5.597 -11.800 0.246 1.00 72.06 86 GLU A C 1
ATOM 688 O O . GLU A 1 86 ? 6.726 -11.454 0.598 1.00 72.06 86 GLU A O 1
ATOM 693 N N . LEU A 1 87 ? 4.537 -11.006 0.397 1.00 70.50 87 LEU A N 1
ATOM 694 C CA . LEU A 1 87 ? 4.579 -9.639 0.902 1.00 70.50 87 LEU A CA 1
ATOM 695 C C . LEU A 1 87 ? 3.841 -9.484 2.244 1.00 70.50 87 LEU A C 1
ATOM 697 O O . LEU A 1 87 ? 4.102 -8.497 2.933 1.00 70.50 87 LEU A O 1
ATOM 701 N N . LEU A 1 88 ? 2.955 -10.421 2.601 1.00 63.62 88 LEU A N 1
ATOM 702 C CA . LEU A 1 88 ? 2.142 -10.441 3.824 1.00 63.62 88 LEU A CA 1
ATOM 703 C C . LEU A 1 88 ? 2.451 -11.655 4.700 1.00 63.62 88 LEU A C 1
ATOM 705 O O . LEU A 1 88 ? 2.541 -12.769 4.144 1.00 63.62 88 LEU A O 1
#

Sequence (88 aa):
GKSPALAKHLRQKLETQFGREYAEFLLLMGAIRKKLLSQAHEPEAHKGLFNKLIDSNILNLIHAGKKEDINALLYNILGKGYRFEELL

Radius of gyration: 12.88 Å; chains: 1; bounding box: 31×28×26 Å

Foldseek 3Di:
DPCPPVVVVVLVVCPVVPDPLVVLVVQLVVLVVVVCVVPDPDPVVVVVLVVVVVVDPLSVCSVVVVQVVNQVSCCVRVNPPRGSVVRD

pLDDT: mean 70.89, std 12.59, range [35.53, 88.0]